Protein AF-A0A0W8F330-F1 (afdb_monomer)

Nearest PDB structures (foldseek):
  3wvh-assembly1_A  TM=6.861E-01  e=1.873E-01  Haemophilus influenzae Rd KW20
  5l20-assembly1_A  TM=4.641E-01  e=6.853E-01  Bacteroides thetaiotaomicron VPI-5482
  6nag-assembly1_A  TM=4.568E-01  e=8.882E-01  Bacteroides thetaiotaomicron VPI-5482
  6nag-assembly1_B  TM=4.661E-01  e=1.492E+00  Bacteroides thetaiotaomicron VPI-5482
  8uu7-assembly1_w  TM=2.864E-01  e=2.591E-01  Listeria innocua

Structure (mmCIF, N/CA/C/O backbone):
data_AF-A0A0W8F330-F1
#
_entry.id   AF-A0A0W8F330-F1
#
loop_
_atom_site.group_PDB
_atom_site.id
_atom_site.type_symbol
_atom_site.label_atom_id
_atom_site.label_alt_id
_atom_site.label_comp_id
_atom_site.label_asym_id
_atom_site.label_entity_id
_atom_site.label_seq_id
_atom_site.pdbx_PDB_ins_code
_atom_site.Cartn_x
_atom_site.Cartn_y
_atom_site.Cartn_z
_atom_site.occupancy
_atom_site.B_iso_or_equiv
_atom_site.auth_seq_id
_atom_site.auth_comp_id
_atom_site.auth_asym_id
_atom_site.auth_atom_id
_atom_site.pdbx_PDB_model_num
ATOM 1 N N . MET A 1 1 ? 2.812 -10.285 10.079 1.00 77.00 1 MET A N 1
ATOM 2 C CA . MET A 1 1 ? 1.571 -10.396 9.288 1.00 77.00 1 MET A CA 1
ATOM 3 C C . MET A 1 1 ? 1.704 -9.699 7.941 1.00 77.00 1 MET A C 1
ATOM 5 O O . MET A 1 1 ? 1.833 -10.434 6.983 1.00 77.00 1 MET A O 1
ATOM 9 N N . ALA A 1 2 ? 1.826 -8.367 7.829 1.00 83.81 2 ALA A N 1
ATOM 10 C CA . ALA A 1 2 ? 1.959 -7.702 6.513 1.00 83.81 2 ALA A CA 1
ATOM 11 C C . ALA A 1 2 ? 3.089 -8.250 5.606 1.00 83.81 2 ALA A C 1
ATOM 13 O O . ALA A 1 2 ? 2.834 -8.597 4.461 1.00 83.81 2 ALA A O 1
ATOM 14 N N . CYS A 1 3 ? 4.311 -8.449 6.127 1.00 86.12 3 CYS A N 1
ATOM 15 C CA . CYS A 1 3 ? 5.392 -9.081 5.348 1.00 86.12 3 CYS A CA 1
ATOM 16 C C . CYS A 1 3 ? 5.041 -10.495 4.865 1.00 86.12 3 CYS A C 1
ATOM 18 O O . CYS A 1 3 ? 5.525 -10.926 3.829 1.00 86.12 3 CYS A O 1
ATOM 20 N N . THR A 1 4 ? 4.251 -11.238 5.642 1.00 88.12 4 THR A N 1
ATOM 21 C CA . THR A 1 4 ? 3.849 -12.607 5.306 1.00 88.12 4 THR A CA 1
ATOM 22 C C . THR A 1 4 ? 2.883 -12.611 4.126 1.00 88.12 4 THR A C 1
ATOM 24 O O . THR A 1 4 ? 3.029 -13.469 3.268 1.00 88.12 4 THR A O 1
ATOM 27 N N . ILE A 1 5 ? 1.966 -11.638 4.055 1.00 88.25 5 ILE A N 1
ATOM 28 C CA . ILE A 1 5 ? 1.035 -11.463 2.926 1.00 88.25 5 ILE A CA 1
ATOM 29 C C . ILE A 1 5 ? 1.833 -11.280 1.630 1.00 88.25 5 ILE A C 1
ATOM 31 O O . ILE A 1 5 ? 1.703 -12.069 0.703 1.00 88.25 5 ILE A O 1
ATOM 35 N N . LEU A 1 6 ? 2.763 -10.321 1.620 1.00 88.06 6 LEU A N 1
ATOM 36 C CA . LEU A 1 6 ? 3.636 -10.063 0.470 1.00 88.06 6 LEU A CA 1
ATOM 37 C C . LEU A 1 6 ? 4.496 -11.284 0.103 1.00 88.06 6 LEU A C 1
ATOM 39 O O . LEU A 1 6 ? 4.592 -11.652 -1.064 1.00 88.06 6 LEU A O 1
ATOM 43 N N . ARG A 1 7 ? 5.080 -11.970 1.093 1.00 88.69 7 ARG A N 1
ATOM 44 C CA . ARG A 1 7 ? 5.882 -13.180 0.841 1.00 88.69 7 ARG A CA 1
ATOM 45 C C . ARG A 1 7 ? 5.071 -14.319 0.229 1.00 88.69 7 ARG A C 1
ATOM 47 O O . ARG A 1 7 ? 5.593 -15.015 -0.633 1.00 88.69 7 ARG A O 1
ATOM 54 N N . ARG A 1 8 ? 3.811 -14.507 0.639 1.00 87.25 8 ARG A N 1
ATOM 55 C CA . ARG A 1 8 ? 2.913 -15.514 0.041 1.00 87.25 8 ARG A CA 1
ATOM 56 C C . ARG A 1 8 ? 2.620 -15.222 -1.426 1.00 87.25 8 ARG A C 1
ATOM 58 O O . ARG A 1 8 ? 2.542 -16.146 -2.223 1.00 87.25 8 ARG A O 1
ATOM 65 N N . GLN A 1 9 ? 2.555 -13.947 -1.790 1.00 85.00 9 GLN A N 1
ATOM 66 C CA . GLN A 1 9 ? 2.408 -13.512 -3.179 1.00 85.00 9 GLN A CA 1
ATOM 67 C C . GLN A 1 9 ? 3.712 -13.614 -3.995 1.00 85.00 9 GLN A C 1
ATOM 69 O O . GLN A 1 9 ? 3.733 -13.326 -5.191 1.00 85.00 9 GLN A O 1
ATOM 74 N N . GLY A 1 10 ? 4.807 -14.074 -3.381 1.00 87.56 10 GLY A N 1
ATOM 75 C CA . GLY A 1 10 ? 6.103 -14.233 -4.036 1.00 87.56 10 GLY A CA 1
ATOM 76 C C . GLY A 1 10 ? 6.945 -12.959 -4.059 1.00 87.56 10 GLY A C 1
ATOM 77 O O . GLY A 1 10 ? 7.917 -12.895 -4.810 1.00 87.56 10 GLY A O 1
ATOM 78 N N . TYR A 1 11 ? 6.602 -11.951 -3.251 1.00 90.19 11 TYR A N 1
ATOM 79 C CA . TYR A 1 11 ? 7.462 -10.788 -3.069 1.00 90.19 11 TYR A CA 1
ATOM 80 C C . TYR A 1 11 ? 8.588 -11.087 -2.077 1.00 90.19 11 TYR A C 1
ATOM 82 O O . TYR A 1 11 ? 8.378 -11.620 -0.981 1.00 90.19 11 TYR A O 1
ATOM 90 N N . SER A 1 12 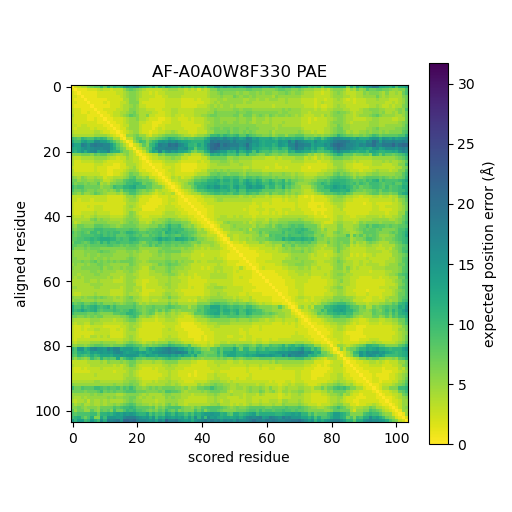? 9.784 -10.628 -2.418 1.00 91.06 12 SER A N 1
ATOM 91 C CA . SER A 1 12 ? 10.846 -10.387 -1.448 1.00 91.06 12 SER A CA 1
ATOM 92 C C . SER A 1 12 ? 10.555 -9.082 -0.708 1.00 91.06 12 SER A C 1
ATOM 94 O O . SER A 1 12 ? 10.070 -8.129 -1.308 1.00 91.06 12 SER A O 1
ATOM 96 N N . VAL A 1 13 ? 10.789 -9.037 0.610 1.00 92.00 13 VAL A N 1
ATOM 97 C CA . VAL A 1 13 ? 10.355 -7.916 1.467 1.00 92.00 13 VAL A CA 1
ATOM 98 C C . VAL A 1 13 ? 11.451 -7.514 2.442 1.00 92.00 13 VAL A C 1
ATOM 100 O O . VAL A 1 13 ? 11.901 -8.336 3.246 1.00 92.00 13 VAL A O 1
ATOM 103 N N . ILE A 1 14 ? 11.790 -6.227 2.445 1.00 89.94 14 ILE A N 1
ATOM 104 C CA . ILE A 1 14 ? 12.627 -5.563 3.444 1.00 89.94 14 ILE A CA 1
ATOM 105 C C . ILE A 1 14 ? 11.741 -4.686 4.328 1.00 89.94 14 ILE A C 1
ATOM 107 O O . ILE A 1 14 ? 10.834 -4.002 3.857 1.00 89.94 14 ILE A O 1
ATOM 111 N N . ARG A 1 15 ? 12.011 -4.695 5.635 1.00 87.56 15 ARG A N 1
ATOM 112 C CA . ARG A 1 15 ? 11.363 -3.804 6.598 1.00 87.56 15 ARG A CA 1
ATOM 113 C C . ARG A 1 15 ? 12.288 -2.642 6.923 1.00 87.56 15 ARG A C 1
ATOM 115 O O . ARG A 1 15 ? 13.428 -2.858 7.324 1.00 87.56 15 ARG A O 1
ATOM 122 N N . THR A 1 16 ? 11.786 -1.423 6.813 1.00 85.88 16 THR A N 1
ATOM 123 C CA . THR A 1 16 ? 12.489 -0.236 7.297 1.00 85.88 16 THR A CA 1
ATOM 124 C C . THR A 1 16 ? 12.397 -0.180 8.822 1.00 85.88 16 THR A C 1
ATOM 126 O O . THR A 1 16 ? 11.339 -0.375 9.421 1.00 85.88 16 THR A O 1
ATOM 129 N N . MET A 1 17 ? 13.536 0.043 9.481 1.00 70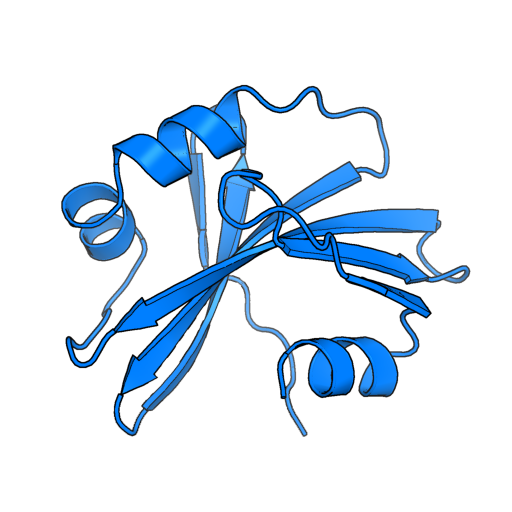.62 17 MET A N 1
ATOM 130 C CA . MET A 1 17 ? 13.624 0.038 10.948 1.00 70.62 17 MET A CA 1
ATOM 131 C C . MET A 1 17 ? 13.301 1.394 11.595 1.00 70.62 17 MET A C 1
ATOM 133 O O . MET A 1 17 ? 13.164 1.466 12.815 1.00 70.62 17 MET A O 1
ATOM 137 N N . ARG A 1 18 ? 13.176 2.481 10.819 1.00 66.12 18 ARG A N 1
ATOM 138 C CA . ARG A 1 18 ? 12.903 3.816 11.372 1.00 66.12 18 ARG A CA 1
ATOM 139 C C . ARG A 1 18 ? 11.404 4.042 11.557 1.00 66.12 18 ARG A C 1
ATOM 141 O O . ARG A 1 18 ? 10.663 4.121 10.583 1.00 66.12 18 ARG A O 1
ATOM 148 N N . TYR A 1 19 ? 10.994 4.244 12.809 1.00 53.50 19 TYR A N 1
ATOM 149 C CA . TYR A 1 19 ? 9.613 4.555 13.206 1.00 53.50 19 TYR A CA 1
ATOM 150 C C . TYR A 1 19 ? 9.037 5.834 12.570 1.00 53.50 19 TYR A C 1
ATOM 152 O O . TYR A 1 19 ? 7.823 5.981 12.527 1.00 53.50 19 TYR A O 1
ATOM 160 N N . SER A 1 20 ? 9.883 6.740 12.065 1.00 58.84 20 SER A N 1
ATOM 161 C CA . SER A 1 20 ? 9.468 7.977 11.388 1.00 58.84 20 SER A CA 1
ATOM 162 C C . SER A 1 20 ? 9.497 7.889 9.859 1.00 58.84 20 SER A C 1
ATOM 164 O O . SER A 1 20 ? 9.321 8.903 9.189 1.00 58.84 20 SER A O 1
ATOM 166 N N . SER A 1 21 ? 9.820 6.724 9.285 1.00 65.94 21 SER A N 1
ATOM 167 C CA . SER A 1 21 ? 9.847 6.594 7.829 1.00 65.94 21 SER A CA 1
ATOM 168 C C . SER A 1 21 ? 8.426 6.446 7.298 1.00 65.94 21 SER A C 1
ATOM 170 O O . SER A 1 21 ? 7.676 5.578 7.737 1.00 65.94 21 SER A O 1
ATOM 172 N N . ALA A 1 22 ? 8.067 7.285 6.324 1.00 78.62 22 ALA A N 1
ATOM 173 C CA . ALA A 1 22 ? 6.780 7.207 5.637 1.00 78.62 22 ALA A CA 1
ATOM 174 C C . ALA A 1 22 ? 6.564 5.847 4.949 1.00 78.62 22 ALA A C 1
ATOM 176 O O . ALA A 1 22 ? 5.441 5.512 4.615 1.00 78.62 22 ALA A O 1
ATOM 177 N N . ILE A 1 23 ? 7.600 5.026 4.776 1.00 87.25 23 ILE A N 1
ATOM 178 C CA . ILE A 1 23 ? 7.506 3.672 4.230 1.00 87.25 23 ILE A CA 1
ATOM 179 C C . ILE A 1 23 ? 7.950 2.682 5.295 1.00 87.25 23 ILE A C 1
ATOM 181 O O . ILE A 1 23 ? 9.046 2.825 5.821 1.00 87.25 23 ILE A O 1
ATOM 185 N N . HIS A 1 24 ? 7.127 1.672 5.584 1.00 88.56 24 HIS A N 1
ATOM 186 C CA . HIS A 1 24 ? 7.412 0.620 6.566 1.00 88.56 24 HIS A CA 1
ATOM 187 C C . HIS A 1 24 ? 7.949 -0.665 5.933 1.00 88.56 24 HIS A C 1
ATOM 189 O O . HIS A 1 24 ? 8.716 -1.390 6.572 1.00 88.56 24 HIS A O 1
ATOM 195 N N . LEU A 1 25 ? 7.532 -0.979 4.705 1.00 90.81 25 LEU A N 1
ATOM 196 C CA . LEU A 1 25 ? 8.039 -2.118 3.946 1.00 90.81 25 LEU A CA 1
ATOM 197 C C . LEU A 1 25 ? 8.396 -1.693 2.528 1.00 90.81 25 LEU A C 1
ATOM 199 O O . LEU A 1 25 ? 7.697 -0.894 1.913 1.00 90.81 25 LEU A O 1
ATOM 203 N N . VAL A 1 26 ? 9.455 -2.297 2.010 1.00 90.62 26 VAL A N 1
ATOM 204 C CA . VAL A 1 26 ? 9.810 -2.266 0.596 1.00 90.62 26 VAL A CA 1
ATOM 205 C C . VAL A 1 26 ? 9.740 -3.696 0.099 1.00 90.62 26 VAL A C 1
ATOM 207 O O . VAL A 1 26 ? 10.372 -4.577 0.684 1.00 90.62 26 VAL A O 1
ATOM 210 N N . ALA A 1 27 ? 8.958 -3.943 -0.940 1.00 91.94 27 ALA A N 1
ATOM 211 C CA . ALA A 1 27 ? 8.793 -5.266 -1.513 1.00 91.94 27 ALA A CA 1
ATOM 212 C C . ALA A 1 27 ? 9.031 -5.254 -3.019 1.00 91.94 27 ALA A C 1
ATOM 214 O O . ALA A 1 27 ? 8.795 -4.246 -3.669 1.00 91.94 27 ALA A O 1
ATOM 215 N N . TRP A 1 28 ? 9.520 -6.357 -3.571 1.00 92.12 28 TRP A N 1
ATOM 216 C CA . TRP A 1 28 ? 9.730 -6.511 -5.010 1.00 92.12 28 TRP A CA 1
ATOM 217 C C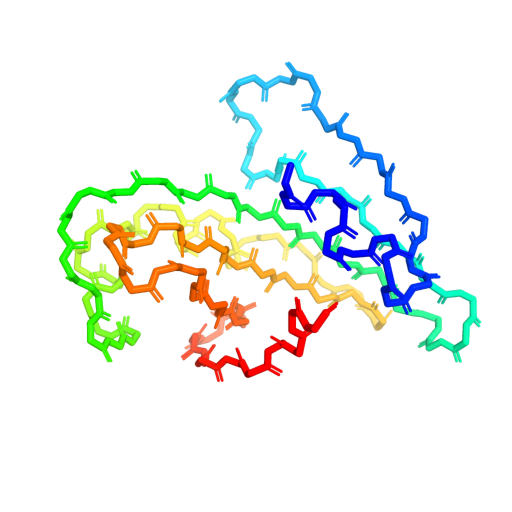 . TRP A 1 28 ? 9.496 -7.959 -5.429 1.00 92.12 28 TRP A C 1
ATOM 219 O O . TRP A 1 28 ? 9.700 -8.882 -4.637 1.00 92.12 28 TRP A O 1
ATOM 229 N N . CYS A 1 29 ? 9.027 -8.154 -6.658 1.00 86.25 29 CYS A N 1
ATOM 230 C CA . CYS A 1 29 ? 8.859 -9.470 -7.264 1.00 86.25 29 CYS A CA 1
ATOM 231 C C . CYS A 1 29 ? 9.478 -9.454 -8.661 1.00 86.25 29 CYS A C 1
ATOM 233 O O . CYS A 1 29 ? 9.190 -8.556 -9.455 1.00 86.25 29 CYS A O 1
ATOM 235 N N . ASP A 1 30 ? 10.290 -10.466 -8.967 1.00 79.50 30 ASP A N 1
ATOM 236 C CA . ASP A 1 30 ? 11.007 -10.561 -10.244 1.00 79.50 30 ASP A CA 1
ATOM 237 C C . ASP A 1 30 ? 10.065 -10.754 -11.440 1.00 79.50 30 ASP A C 1
ATOM 239 O O . ASP A 1 30 ? 10.433 -10.426 -12.561 1.00 79.50 30 ASP A O 1
ATOM 243 N N . ARG A 1 31 ? 8.840 -11.250 -11.209 1.00 81.19 31 ARG A N 1
ATOM 244 C CA . ARG A 1 31 ? 7.837 -11.477 -12.264 1.00 81.19 31 ARG A CA 1
ATOM 245 C C . ARG A 1 31 ? 7.262 -10.184 -12.832 1.00 81.1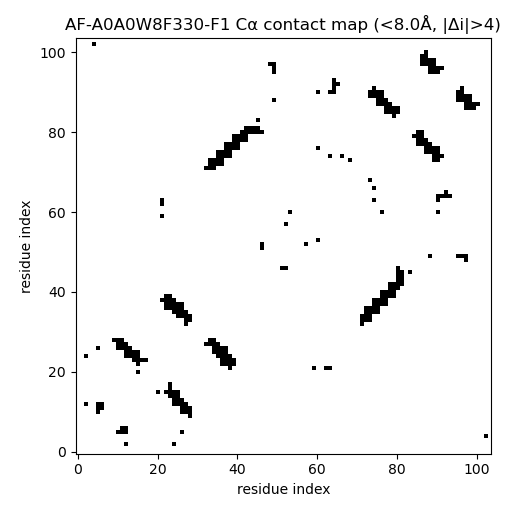9 31 ARG A C 1
ATOM 247 O O . ARG A 1 31 ? 7.059 -10.088 -14.035 1.00 81.19 31 ARG A O 1
ATOM 254 N N . ASP A 1 32 ? 7.019 -9.207 -11.964 1.00 76.81 32 ASP A N 1
ATOM 255 C CA . ASP A 1 32 ? 6.298 -7.986 -12.337 1.00 76.81 32 ASP A CA 1
ATOM 256 C C . ASP A 1 32 ? 7.241 -6.795 -12.531 1.00 76.81 32 ASP A C 1
ATOM 258 O O . ASP A 1 32 ? 6.788 -5.712 -12.894 1.00 76.81 32 ASP A O 1
ATOM 262 N N . HIS A 1 33 ? 8.536 -6.967 -12.226 1.00 79.19 33 HIS A N 1
ATOM 263 C CA . HIS A 1 33 ? 9.545 -5.901 -12.163 1.00 79.19 33 HIS A CA 1
ATOM 264 C C . HIS A 1 33 ? 9.078 -4.665 -11.370 1.00 79.19 33 HIS A C 1
ATOM 266 O O . HIS A 1 33 ? 9.531 -3.545 -11.602 1.00 79.19 33 HIS A O 1
ATOM 272 N N . ARG A 1 34 ? 8.157 -4.873 -10.420 1.00 84.19 34 ARG A N 1
ATOM 273 C CA . ARG A 1 34 ? 7.531 -3.818 -9.626 1.00 84.19 34 ARG A CA 1
ATOM 274 C C . ARG A 1 34 ? 8.089 -3.787 -8.214 1.0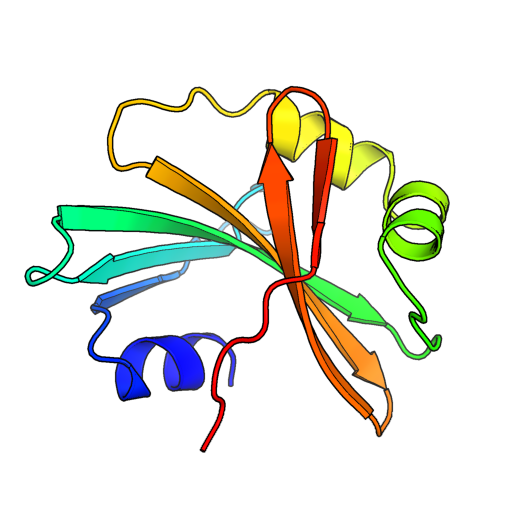0 84.19 34 ARG A C 1
ATOM 276 O O . ARG A 1 34 ? 8.175 -4.817 -7.542 1.00 84.19 34 ARG A O 1
ATOM 283 N N . ILE A 1 35 ? 8.403 -2.581 -7.757 1.00 90.12 35 ILE A N 1
ATOM 284 C CA . ILE A 1 35 ? 8.765 -2.273 -6.378 1.00 90.12 35 ILE A CA 1
ATOM 285 C C . ILE A 1 35 ? 7.539 -1.672 -5.690 1.00 90.12 35 ILE A C 1
ATOM 287 O O . ILE A 1 35 ? 6.958 -0.696 -6.159 1.00 90.12 35 ILE A O 1
ATOM 291 N N . LEU A 1 36 ? 7.157 -2.247 -4.557 1.00 91.44 36 LEU A N 1
ATOM 292 C CA . LEU A 1 36 ? 6.076 -1.785 -3.701 1.00 91.44 36 LEU A CA 1
ATOM 293 C C . LEU A 1 36 ? 6.654 -1.101 -2.466 1.00 91.44 36 LEU A C 1
ATOM 295 O O . LEU A 1 36 ? 7.332 -1.726 -1.646 1.00 91.44 36 LEU A O 1
ATOM 299 N N . PHE A 1 37 ? 6.333 0.174 -2.296 1.00 92.06 37 PHE A N 1
ATOM 300 C CA . PHE A 1 37 ? 6.546 0.892 -1.050 1.00 92.06 37 PHE A CA 1
ATOM 301 C C . PHE A 1 37 ? 5.266 0.877 -0.232 1.00 92.06 37 PHE A C 1
ATOM 303 O O . PHE A 1 37 ? 4.250 1.422 -0.646 1.00 92.06 37 PHE A O 1
ATOM 310 N N . VAL A 1 38 ? 5.313 0.259 0.943 1.00 91.75 38 VAL A N 1
ATOM 311 C CA . VAL A 1 38 ? 4.130 0.044 1.772 1.00 91.75 38 VAL A CA 1
ATOM 312 C C . VAL A 1 38 ? 4.249 0.825 3.071 1.00 91.75 38 VAL A C 1
ATOM 314 O O . VAL A 1 38 ? 5.136 0.573 3.893 1.00 91.75 38 VAL A O 1
ATOM 317 N N . HIS A 1 39 ? 3.313 1.740 3.289 1.00 92.25 39 HIS A N 1
ATOM 318 C CA . HIS A 1 39 ? 3.027 2.305 4.600 1.00 92.25 39 HIS A CA 1
ATOM 319 C C . HIS A 1 39 ? 1.977 1.458 5.307 1.00 92.25 39 HIS A C 1
ATOM 321 O O . HIS A 1 39 ? 1.060 0.936 4.682 1.00 92.25 39 HIS A O 1
ATOM 327 N N . ILE A 1 40 ? 2.095 1.322 6.625 1.00 90.25 40 ILE A N 1
ATOM 328 C CA . ILE A 1 40 ? 1.185 0.490 7.421 1.00 90.25 40 ILE A CA 1
ATOM 329 C C . ILE A 1 40 ? 0.597 1.327 8.541 1.00 90.25 40 ILE A C 1
ATOM 331 O O . ILE A 1 40 ? 1.334 1.775 9.419 1.00 90.25 40 ILE A O 1
ATOM 335 N N . ARG A 1 41 ? -0.729 1.429 8.569 1.00 89.62 41 ARG A N 1
ATOM 336 C CA . ARG A 1 41 ? -1.491 1.961 9.696 1.00 89.62 41 ARG A CA 1
ATOM 337 C C . ARG A 1 41 ? -2.319 0.867 10.350 1.00 89.62 41 ARG A C 1
ATOM 339 O O . ARG A 1 41 ? -2.715 -0.124 9.740 1.00 89.62 41 ARG A O 1
ATOM 346 N N . ARG A 1 42 ? -2.551 1.035 11.647 1.00 86.94 42 ARG A N 1
ATOM 347 C CA . ARG A 1 42 ? -3.429 0.172 12.436 1.00 86.94 42 ARG A CA 1
ATOM 348 C C . ARG A 1 42 ? -4.455 1.052 13.110 1.00 86.94 42 ARG A C 1
ATOM 350 O O . ARG A 1 42 ? -4.085 2.044 13.730 1.00 86.94 42 ARG A O 1
ATOM 357 N N . THR A 1 43 ? -5.715 0.666 13.013 1.00 84.88 43 THR A N 1
ATOM 358 C CA . THR A 1 43 ? -6.801 1.357 13.692 1.00 84.88 43 THR A CA 1
ATOM 359 C C . THR A 1 43 ? -7.816 0.365 14.233 1.00 84.88 43 THR A C 1
ATOM 361 O O . THR A 1 43 ? -7.930 -0.772 13.770 1.00 84.88 43 THR A O 1
ATOM 364 N N . ARG A 1 44 ? -8.541 0.808 15.258 1.00 80.44 44 ARG A N 1
ATOM 365 C CA . ARG A 1 44 ? -9.735 0.125 15.762 1.00 80.44 44 ARG A CA 1
ATOM 366 C C . ARG A 1 44 ? -11.012 0.654 15.107 1.00 80.44 44 ARG A C 1
ATOM 368 O O . ARG A 1 44 ? -12.045 0.016 15.251 1.00 80.44 44 ARG A O 1
ATOM 375 N N . GLN A 1 45 ? -10.938 1.797 14.421 1.00 80.50 45 GLN A N 1
ATOM 376 C CA . GLN A 1 45 ? -12.054 2.355 13.664 1.00 80.50 45 GLN A CA 1
ATOM 377 C C . GLN A 1 45 ? -12.272 1.558 12.379 1.00 80.50 45 GLN A C 1
ATOM 379 O O . GLN A 1 45 ? -11.320 1.057 11.774 1.00 80.50 45 GLN A O 1
ATOM 384 N N . GLU A 1 46 ? -13.530 1.439 11.973 1.00 78.00 46 GLU A N 1
ATOM 385 C CA . GLU A 1 46 ? -13.853 0.892 10.663 1.00 78.00 46 GLU A CA 1
ATOM 386 C C . GLU A 1 46 ? -13.472 1.898 9.578 1.00 78.00 46 GLU A C 1
ATOM 388 O O . GLU A 1 46 ? -13.655 3.101 9.741 1.00 78.00 46 GLU A O 1
ATOM 393 N N . ILE A 1 47 ? -12.926 1.380 8.482 1.00 80.56 47 ILE A N 1
ATOM 394 C CA . ILE A 1 47 ? -12.616 2.143 7.277 1.00 80.56 47 ILE A CA 1
ATOM 395 C C . ILE A 1 47 ? -13.526 1.598 6.184 1.00 80.56 47 ILE A C 1
ATOM 397 O O . ILE A 1 47 ? -13.419 0.418 5.826 1.00 80.56 47 ILE A O 1
ATOM 401 N N . ALA A 1 48 ? -14.458 2.426 5.717 1.00 78.50 48 ALA A N 1
ATOM 402 C CA . ALA A 1 48 ? -15.401 2.069 4.665 1.00 78.50 48 ALA A CA 1
ATOM 403 C C . ALA A 1 48 ? -14.817 2.323 3.272 1.00 78.50 48 ALA A C 1
ATOM 405 O O . ALA A 1 48 ? -15.179 1.615 2.338 1.00 78.50 48 ALA A O 1
ATOM 406 N N . GLY A 1 49 ? -13.895 3.281 3.138 1.00 82.19 49 GLY A N 1
ATOM 407 C CA . GLY A 1 49 ? -13.222 3.541 1.871 1.00 82.19 49 GLY A CA 1
ATOM 408 C C . GLY A 1 49 ? -12.166 4.640 1.934 1.00 82.19 49 GLY A C 1
ATOM 409 O O . GLY A 1 49 ? -11.744 5.091 3.001 1.00 82.19 49 GLY A O 1
ATOM 410 N N . SER A 1 50 ? -11.739 5.091 0.757 1.00 83.88 50 SER A N 1
ATOM 411 C CA . SER A 1 50 ? -10.651 6.060 0.596 1.00 83.88 50 SER A CA 1
ATOM 412 C C . SER A 1 50 ? -10.934 7.441 1.205 1.00 83.88 50 SER A C 1
ATOM 414 O O . SER A 1 50 ? -9.999 8.116 1.634 1.00 83.88 50 SER A O 1
ATOM 416 N N . ALA A 1 51 ? -12.202 7.857 1.292 1.00 85.50 51 ALA A N 1
ATOM 417 C CA . ALA A 1 51 ? -12.591 9.113 1.936 1.00 85.50 51 ALA A CA 1
ATOM 418 C C . ALA A 1 51 ? -12.268 9.113 3.441 1.00 85.50 51 ALA A C 1
ATOM 420 O O . ALA A 1 51 ? -11.707 10.084 3.950 1.00 85.50 51 ALA A O 1
ATOM 421 N N . ASP A 1 52 ? -12.523 7.999 4.132 1.00 86.12 52 ASP A N 1
ATOM 422 C CA . ASP A 1 52 ? -12.204 7.851 5.557 1.00 86.12 52 ASP A CA 1
ATOM 423 C C . ASP A 1 52 ? -10.692 7.864 5.780 1.00 86.12 52 ASP A C 1
ATOM 425 O O . ASP A 1 52 ? -10.191 8.492 6.712 1.00 86.12 52 ASP A O 1
ATOM 429 N N . VAL A 1 53 ? -9.946 7.222 4.874 1.00 86.31 53 VAL A N 1
ATOM 430 C CA . VAL A 1 53 ? -8.479 7.223 4.893 1.00 86.31 53 VAL A CA 1
ATOM 431 C C . VAL A 1 53 ? -7.933 8.643 4.762 1.00 86.31 53 VAL A C 1
ATOM 433 O O . VAL A 1 53 ? -7.037 9.028 5.511 1.00 86.31 53 VAL A O 1
ATOM 436 N N . LEU A 1 54 ? -8.490 9.437 3.844 1.00 86.62 54 LEU A N 1
ATOM 437 C CA . LEU A 1 54 ? -8.112 10.838 3.665 1.00 86.62 54 LEU A CA 1
ATOM 438 C C . LEU A 1 54 ? -8.493 11.704 4.868 1.00 86.62 54 LEU A C 1
ATOM 440 O O . LEU A 1 54 ? -7.753 12.631 5.183 1.00 86.62 54 LEU A O 1
ATOM 444 N N . SER A 1 55 ? -9.606 11.408 5.542 1.00 87.38 55 SER A N 1
ATOM 445 C CA . SER A 1 55 ? -10.029 12.141 6.738 1.00 87.38 55 SER A CA 1
ATOM 446 C C . SER A 1 55 ? -9.163 11.831 7.962 1.00 87.38 55 SER A C 1
ATOM 448 O O . SER A 1 55 ? -8.942 12.717 8.782 1.00 87.38 55 SER A O 1
ATOM 450 N N . LEU A 1 56 ? -8.699 10.587 8.115 1.00 86.81 56 LEU A N 1
ATOM 451 C CA . LEU A 1 56 ? -7.966 10.135 9.306 1.00 86.81 56 LEU A CA 1
ATOM 452 C C . LEU A 1 56 ? -6.446 10.268 9.170 1.00 86.81 56 LEU A C 1
ATOM 454 O O . LEU A 1 56 ? -5.761 10.517 10.160 1.00 86.81 56 LEU A O 1
ATOM 458 N N . TRP A 1 57 ? -5.916 10.100 7.958 1.00 89.25 57 TRP A N 1
ATOM 459 C CA . TRP A 1 57 ? -4.477 10.049 7.683 1.00 89.25 57 TRP A CA 1
ATOM 460 C C . TRP A 1 57 ? -4.078 10.979 6.540 1.00 89.25 57 TRP A C 1
ATOM 462 O O . TRP A 1 57 ? -3.233 10.640 5.711 1.00 89.25 57 TRP A O 1
ATOM 472 N N . GLN A 1 58 ? -4.679 12.171 6.488 1.00 88.12 58 GLN A N 1
ATOM 473 C CA . GLN A 1 58 ? -4.402 13.156 5.441 1.00 88.12 58 GLN A CA 1
ATOM 474 C C . GLN A 1 58 ? -2.902 13.454 5.296 1.00 88.12 58 GLN A C 1
ATOM 476 O O . GLN A 1 58 ? -2.401 13.550 4.176 1.00 88.12 58 GLN A O 1
ATOM 481 N N . GLU A 1 59 ? -2.190 13.596 6.417 1.00 87.06 59 GLU A N 1
ATOM 482 C CA . GLU A 1 59 ? -0.751 13.876 6.427 1.00 87.06 59 GLU A CA 1
ATOM 483 C C . GLU A 1 59 ? 0.061 12.705 5.877 1.00 87.06 59 GLU A C 1
ATOM 485 O O . GLU A 1 59 ? 0.922 12.919 5.029 1.00 87.06 59 GLU A O 1
ATOM 490 N N . ASP A 1 60 ? -0.269 11.468 6.260 1.00 88.06 60 ASP A N 1
ATOM 491 C CA . ASP A 1 60 ? 0.407 10.289 5.715 1.00 88.06 60 ASP A CA 1
ATOM 492 C C . ASP A 1 60 ? 0.177 10.188 4.211 1.00 88.06 60 ASP A C 1
ATOM 494 O O . ASP A 1 60 ? 1.122 10.000 3.452 1.00 88.06 60 ASP A O 1
ATOM 498 N N . VAL A 1 61 ? -1.067 10.361 3.751 1.00 88.88 61 VAL A N 1
ATOM 499 C CA . VAL A 1 61 ? -1.379 10.325 2.317 1.00 88.88 61 VAL A CA 1
ATOM 500 C C . VAL A 1 61 ? -0.642 11.441 1.577 1.00 88.88 61 VAL A C 1
ATOM 502 O O . VAL A 1 61 ? -0.136 11.201 0.482 1.00 88.88 61 VAL A O 1
ATOM 505 N N . ARG A 1 62 ? -0.520 12.638 2.164 1.00 89.38 62 ARG A N 1
ATOM 506 C CA . ARG A 1 62 ? 0.278 13.733 1.593 1.00 89.38 62 ARG A CA 1
ATOM 507 C C . ARG A 1 62 ? 1.751 13.339 1.473 1.00 89.38 62 ARG A C 1
ATOM 509 O O . ARG A 1 62 ? 2.295 13.427 0.378 1.00 89.38 62 ARG A O 1
ATOM 516 N N . SER A 1 63 ? 2.364 12.814 2.532 1.00 88.50 63 SER A N 1
ATOM 517 C CA . SER A 1 63 ? 3.755 12.347 2.488 1.00 88.50 63 SER A CA 1
ATOM 518 C C . SER A 1 63 ? 3.960 11.204 1.488 1.00 88.50 63 SER A C 1
ATOM 520 O O . SER A 1 63 ? 4.965 11.169 0.787 1.00 88.50 63 SER A O 1
ATOM 522 N N . LEU A 1 64 ? 2.999 10.286 1.358 1.00 89.69 64 LEU A N 1
ATOM 523 C CA . LEU A 1 64 ? 3.047 9.197 0.375 1.00 89.69 64 LEU A CA 1
ATOM 524 C C . LEU A 1 64 ? 2.872 9.688 -1.068 1.00 89.69 64 LEU A C 1
ATOM 526 O O . LEU A 1 64 ? 3.366 9.060 -2.009 1.00 89.69 64 LEU A O 1
ATOM 530 N N . ARG A 1 65 ? 2.174 10.808 -1.279 1.00 90.00 65 ARG A N 1
ATOM 531 C CA . ARG A 1 65 ? 2.056 11.448 -2.597 1.00 90.00 65 ARG A CA 1
ATOM 532 C C . ARG A 1 65 ? 3.370 12.053 -3.062 1.00 90.00 65 ARG A C 1
ATOM 534 O O . ARG A 1 65 ? 3.669 11.930 -4.247 1.00 90.00 65 ARG A O 1
ATOM 541 N N . GLU A 1 66 ? 4.134 12.625 -2.138 1.00 88.00 66 GLU A N 1
ATOM 542 C CA . GLU A 1 66 ? 5.424 13.281 -2.390 1.00 88.00 66 GLU A CA 1
ATOM 543 C C . GLU A 1 66 ? 6.555 12.306 -2.739 1.00 88.00 66 GLU A C 1
ATOM 545 O O . GLU A 1 66 ? 7.586 12.729 -3.258 1.00 88.00 66 GLU A O 1
ATOM 550 N N . ILE A 1 67 ? 6.373 11.003 -2.500 1.00 85.44 67 ILE A N 1
ATOM 551 C CA . ILE A 1 67 ? 7.368 9.990 -2.860 1.00 85.44 67 ILE A CA 1
ATOM 552 C C . ILE A 1 67 ? 7.550 9.975 -4.387 1.00 85.44 67 ILE A C 1
ATOM 554 O O . ILE A 1 67 ? 6.579 9.715 -5.111 1.00 85.44 67 ILE A O 1
ATOM 558 N N . PRO A 1 68 ? 8.779 10.206 -4.893 1.00 81.81 68 PRO A N 1
ATOM 559 C CA . PRO A 1 68 ? 9.071 10.112 -6.315 1.00 81.81 68 PRO A CA 1
ATOM 560 C C . PRO A 1 68 ? 8.756 8.709 -6.834 1.00 81.81 68 PRO A C 1
ATOM 562 O O . PRO A 1 68 ? 9.217 7.710 -6.279 1.00 81.81 68 PRO A O 1
ATOM 565 N N . ARG A 1 69 ? 7.963 8.636 -7.904 1.00 80.88 69 ARG A N 1
ATOM 566 C CA . ARG A 1 69 ? 7.607 7.380 -8.569 1.00 80.88 69 ARG A CA 1
ATOM 567 C C . ARG A 1 69 ? 8.340 7.319 -9.903 1.00 80.88 69 ARG A C 1
ATOM 569 O O . ARG A 1 69 ? 8.154 8.194 -10.746 1.00 80.88 69 ARG A O 1
ATOM 576 N N . TRP A 1 70 ? 9.166 6.298 -10.079 1.00 80.75 70 TRP A N 1
ATOM 577 C CA . TRP A 1 70 ? 9.660 5.890 -11.392 1.00 80.75 70 TRP A CA 1
ATOM 578 C C . TRP A 1 70 ? 8.781 4.767 -11.938 1.00 80.75 70 TRP A C 1
ATOM 580 O O . TRP A 1 70 ? 7.961 4.200 -11.210 1.00 80.75 70 TRP A O 1
ATOM 590 N N . GLU A 1 71 ? 8.936 4.455 -13.220 1.00 80.62 71 GLU A N 1
ATOM 591 C CA . GLU A 1 71 ? 8.243 3.325 -13.829 1.00 80.62 71 GLU A CA 1
ATOM 592 C C . GLU A 1 71 ? 8.541 2.038 -13.041 1.00 80.62 71 GLU A C 1
ATOM 594 O O . GLU A 1 71 ? 9.682 1.773 -12.663 1.00 80.62 71 GLU A O 1
ATOM 599 N N . GLY A 1 72 ? 7.491 1.283 -12.710 1.00 83.88 72 GLY A N 1
ATOM 600 C CA . GLY A 1 72 ? 7.596 0.089 -11.869 1.00 83.88 72 GLY A CA 1
ATOM 601 C C . GLY A 1 72 ? 7.546 0.335 -10.354 1.00 83.88 72 GLY A C 1
ATOM 602 O O . GLY A 1 72 ? 7.569 -0.635 -9.604 1.00 83.88 72 GLY A O 1
ATOM 603 N N . ILE A 1 73 ? 7.425 1.575 -9.863 1.00 88.12 73 ILE A N 1
ATOM 604 C CA . ILE A 1 73 ? 7.252 1.850 -8.423 1.00 88.12 73 ILE A CA 1
ATOM 605 C C . ILE A 1 73 ? 5.782 2.128 -8.100 1.00 88.12 73 ILE A C 1
ATOM 607 O O . ILE A 1 73 ? 5.207 3.099 -8.594 1.00 88.12 73 ILE A O 1
ATOM 611 N N . ALA A 1 74 ? 5.198 1.336 -7.199 1.00 90.56 74 ALA A N 1
ATOM 612 C CA . ALA A 1 74 ? 3.887 1.614 -6.619 1.00 90.56 74 ALA A CA 1
ATOM 613 C C . ALA A 1 74 ? 4.001 1.928 -5.124 1.00 90.56 74 ALA A C 1
ATOM 615 O O . ALA A 1 74 ? 4.819 1.358 -4.400 1.00 90.56 74 ALA A O 1
ATOM 616 N N . VAL A 1 75 ? 3.158 2.847 -4.657 1.00 92.31 75 VAL A N 1
ATOM 617 C CA . VAL A 1 75 ? 3.095 3.258 -3.252 1.00 92.31 75 VAL A CA 1
ATOM 618 C C . VAL A 1 75 ? 1.741 2.851 -2.708 1.00 92.31 75 VAL A C 1
ATOM 620 O O . VAL A 1 75 ? 0.715 3.249 -3.250 1.00 92.31 75 VAL A O 1
ATOM 623 N N . GLN A 1 76 ? 1.729 2.074 -1.634 1.00 93.44 76 GLN A N 1
ATOM 624 C CA . GLN A 1 76 ? 0.512 1.565 -1.028 1.00 93.44 76 GLN A CA 1
ATOM 625 C C . GLN A 1 76 ? 0.426 1.926 0.453 1.00 93.44 76 GLN A C 1
ATOM 627 O O . GLN A 1 76 ? 1.413 1.924 1.188 1.00 93.44 76 GLN A O 1
ATOM 632 N N . LEU A 1 77 ? -0.790 2.207 0.898 1.00 93.00 77 LEU A N 1
ATOM 633 C CA . LEU A 1 77 ? -1.171 2.392 2.283 1.00 93.00 77 LEU A CA 1
ATOM 634 C C . LEU A 1 77 ? -2.012 1.194 2.715 1.00 93.00 77 LEU A C 1
ATOM 636 O O . LEU A 1 77 ? -3.106 0.958 2.211 1.00 93.00 77 LEU A O 1
ATOM 640 N N . TRP A 1 78 ? -1.484 0.418 3.648 1.00 92.75 78 TRP A N 1
ATOM 641 C CA . TRP A 1 78 ? -2.143 -0.758 4.191 1.00 92.75 78 TRP A CA 1
ATOM 642 C C . TRP A 1 78 ? -2.703 -0.418 5.560 1.00 92.75 78 TRP A C 1
ATOM 644 O O . TRP A 1 78 ? -1.968 -0.009 6.462 1.00 92.75 78 TRP A O 1
ATOM 654 N N . VAL A 1 79 ? -4.003 -0.613 5.734 1.00 90.38 79 VAL A N 1
ATOM 655 C CA . VAL A 1 79 ? -4.694 -0.319 6.982 1.00 90.38 79 VAL A CA 1
ATOM 656 C C . VAL A 1 79 ? -5.221 -1.611 7.572 1.00 90.38 79 VAL A C 1
ATOM 658 O O . VAL A 1 79 ? -6.038 -2.302 6.975 1.00 90.38 79 VAL A O 1
ATOM 661 N N . HIS A 1 80 ? -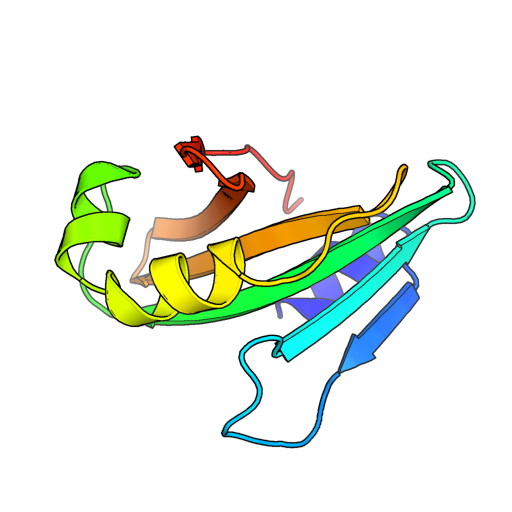4.774 -1.937 8.777 1.00 87.25 80 HIS A N 1
ATOM 662 C CA . HIS A 1 80 ? -5.401 -2.992 9.560 1.00 87.25 80 HIS A CA 1
ATOM 663 C C . HIS A 1 80 ? -6.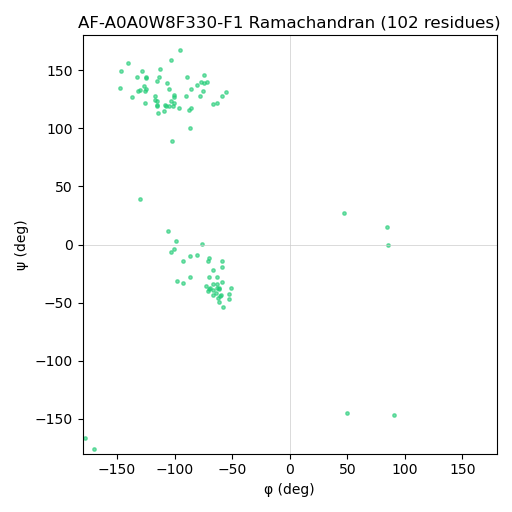568 -2.388 10.348 1.00 87.25 80 HIS A C 1
ATOM 665 O O . HIS A 1 80 ? -6.338 -1.729 11.369 1.00 87.25 80 HIS A O 1
ATOM 671 N N . ALA A 1 81 ? -7.790 -2.577 9.847 1.00 80.25 81 ALA A N 1
ATOM 672 C CA . ALA A 1 81 ? -9.019 -1.984 10.366 1.00 80.25 81 ALA A CA 1
ATOM 673 C C . ALA A 1 81 ? -9.813 -3.014 11.187 1.00 80.25 81 ALA A C 1
ATOM 675 O O . ALA A 1 81 ? -10.662 -3.737 10.664 1.00 80.25 81 ALA A O 1
ATOM 676 N N . GLY A 1 82 ? -9.528 -3.078 12.493 1.00 69.00 82 GLY A N 1
ATOM 677 C CA . GLY A 1 82 ? -10.319 -3.856 13.457 1.00 69.00 82 GLY A CA 1
ATOM 678 C C . GLY A 1 82 ? -10.614 -5.317 13.042 1.00 69.00 82 GLY A C 1
ATOM 679 O O . GLY A 1 82 ? -9.762 -5.959 12.426 1.00 69.00 82 GLY A O 1
ATOM 680 N N . PRO A 1 83 ? -11.794 -5.874 13.388 1.00 65.31 83 PRO A N 1
ATOM 681 C CA . PRO A 1 83 ? -12.141 -7.273 13.111 1.00 65.31 83 PRO A CA 1
ATOM 682 C C . PRO A 1 83 ? -12.368 -7.585 11.621 1.00 65.31 83 PRO A C 1
ATOM 684 O O . PRO A 1 83 ? -12.424 -8.757 11.264 1.00 65.31 83 PRO A O 1
ATOM 687 N N . ARG A 1 84 ? -12.472 -6.570 10.746 1.00 68.50 84 ARG A N 1
ATOM 688 C CA . ARG A 1 84 ? -12.640 -6.756 9.292 1.00 68.50 84 ARG A CA 1
ATOM 689 C C . ARG A 1 84 ? -11.329 -7.061 8.557 1.00 68.50 84 ARG A C 1
ATOM 691 O O . ARG A 1 84 ? -11.370 -7.435 7.392 1.00 68.50 84 ARG A O 1
ATOM 698 N N . GLY A 1 85 ? -10.180 -6.941 9.227 1.00 81.62 85 GLY A N 1
ATOM 699 C CA . GLY A 1 85 ? -8.885 -7.354 8.687 1.00 81.62 85 GLY A CA 1
ATOM 700 C C . GLY A 1 85 ? -8.135 -6.255 7.929 1.00 81.62 85 GLY A C 1
ATOM 701 O O . GLY A 1 85 ? -8.150 -5.082 8.315 1.00 81.62 85 GLY A O 1
ATOM 702 N N . TRP A 1 86 ? -7.386 -6.656 6.900 1.00 87.94 86 TRP A N 1
ATOM 703 C CA . TRP A 1 86 ? -6.539 -5.762 6.109 1.00 87.94 86 TRP A CA 1
ATOM 704 C C . TRP A 1 86 ? -7.328 -5.096 4.983 1.00 87.94 86 TRP A C 1
ATOM 706 O O . TRP A 1 86 ? -8.046 -5.757 4.243 1.00 87.94 86 TRP A O 1
ATOM 716 N N . ARG A 1 87 ? -7.138 -3.786 4.846 1.00 89.44 87 ARG A N 1
ATOM 717 C CA . ARG A 1 87 ? -7.563 -2.967 3.713 1.00 89.44 87 ARG A CA 1
ATOM 718 C C . ARG A 1 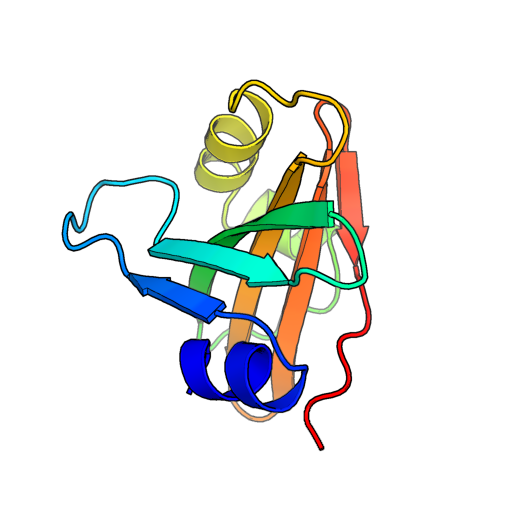87 ? -6.323 -2.423 3.028 1.00 89.44 87 ARG A C 1
ATOM 720 O O . ARG A 1 87 ? -5.370 -2.025 3.709 1.00 89.44 87 ARG A O 1
ATOM 727 N N . PHE A 1 88 ? -6.339 -2.377 1.707 1.00 91.44 88 PHE A N 1
ATOM 728 C CA . PHE A 1 88 ? -5.183 -1.966 0.927 1.00 91.44 88 PHE A CA 1
ATOM 729 C C . PHE A 1 88 ? -5.581 -0.828 0.004 1.00 91.44 88 PHE A C 1
ATOM 731 O O . PHE A 1 88 ? -6.614 -0.870 -0.654 1.00 91.44 88 PHE A O 1
ATOM 738 N N . PHE A 1 89 ? -4.755 0.207 -0.026 1.00 92.56 89 PHE A N 1
ATOM 739 C CA . PHE A 1 89 ? -4.988 1.371 -0.859 1.00 92.56 89 PHE A CA 1
ATOM 740 C C . PHE A 1 89 ? -3.730 1.684 -1.646 1.00 92.56 89 PHE A C 1
ATOM 742 O O . PHE A 1 89 ? -2.644 1.749 -1.075 1.00 92.56 89 PHE A O 1
ATOM 749 N N . GLU A 1 90 ? -3.861 1.917 -2.942 1.00 93.00 90 GLU A N 1
ATOM 750 C CA . GLU A 1 90 ? -2.790 2.454 -3.764 1.00 93.00 90 GLU A CA 1
ATOM 751 C C . GLU A 1 90 ? -2.861 3.979 -3.768 1.00 93.00 90 GLU A C 1
ATOM 753 O O . GLU A 1 90 ? -3.910 4.579 -4.007 1.00 93.00 90 GLU A O 1
ATOM 758 N N . VAL A 1 91 ? -1.736 4.617 -3.452 1.00 92.31 91 VAL A N 1
ATOM 759 C CA . VAL A 1 91 ? -1.612 6.069 -3.381 1.00 92.31 91 VAL A CA 1
ATOM 760 C C . VAL A 1 91 ? -0.933 6.558 -4.652 1.00 92.31 91 VAL A C 1
ATOM 762 O O . VAL A 1 91 ? 0.233 6.251 -4.915 1.00 92.31 91 VAL A O 1
ATOM 765 N N . TYR A 1 92 ? -1.646 7.394 -5.396 1.00 89.50 92 TYR A N 1
ATOM 766 C CA . TYR A 1 92 ? -1.169 8.079 -6.595 1.00 89.50 92 TYR A CA 1
ATOM 767 C C . TYR A 1 92 ? -0.851 9.541 -6.278 1.00 89.50 92 TYR A C 1
ATOM 769 O O . TYR A 1 92 ? -1.433 10.083 -5.338 1.00 89.50 92 TYR A O 1
ATOM 777 N N . PRO A 1 93 ? -0.016 10.234 -7.077 1.00 85.38 93 PRO A N 1
ATOM 778 C CA . PRO A 1 93 ? 0.262 11.658 -6.867 1.00 85.38 93 PRO A CA 1
ATOM 779 C C . PRO A 1 93 ? -1.013 12.510 -6.742 1.00 85.38 93 PRO A C 1
ATOM 781 O O . PRO A 1 93 ? -1.081 13.422 -5.923 1.00 85.38 93 PRO A O 1
ATOM 784 N N . CYS A 1 94 ? -2.046 12.177 -7.520 1.00 85.19 94 CYS A N 1
ATOM 785 C CA . CYS A 1 94 ? -3.311 12.907 -7.591 1.00 85.19 94 CYS A CA 1
ATOM 786 C C . CYS A 1 94 ? -4.462 12.274 -6.792 1.00 85.19 94 CYS A C 1
ATOM 788 O O . CYS A 1 94 ? -5.544 12.852 -6.733 1.00 85.19 94 CYS A O 1
ATOM 790 N N . GLY A 1 95 ? -4.276 11.101 -6.179 1.00 86.56 95 GLY A N 1
ATOM 791 C CA . GLY A 1 95 ? -5.418 10.320 -5.711 1.00 86.56 95 GLY A CA 1
ATOM 792 C C . GLY A 1 95 ? -5.062 9.137 -4.829 1.00 86.56 95 GLY A C 1
ATOM 793 O O . GLY A 1 95 ? -3.917 8.940 -4.433 1.00 86.56 95 GLY A O 1
ATOM 794 N N . ILE A 1 96 ? -6.084 8.378 -4.472 1.00 92.44 96 ILE A N 1
ATOM 795 C CA . ILE A 1 96 ? -5.963 7.132 -3.725 1.00 92.44 96 ILE A CA 1
ATOM 796 C C . ILE A 1 96 ? -7.086 6.209 -4.194 1.00 92.44 96 ILE A C 1
ATOM 798 O O . ILE A 1 96 ? -8.224 6.657 -4.345 1.00 92.44 96 ILE A O 1
ATOM 802 N N . ALA A 1 97 ? -6.759 4.950 -4.448 1.00 90.56 97 ALA A N 1
ATOM 803 C CA . ALA A 1 97 ? -7.711 3.926 -4.855 1.00 90.56 97 ALA A CA 1
ATOM 804 C C . ALA A 1 97 ? -7.620 2.742 -3.896 1.00 90.56 97 ALA A C 1
ATOM 806 O O . ALA A 1 97 ? -6.535 2.419 -3.422 1.00 90.56 97 ALA A O 1
ATOM 807 N N . GLU A 1 98 ? -8.747 2.109 -3.587 1.00 90.00 98 GLU A N 1
ATOM 808 C CA . GLU A 1 98 ? -8.736 0.825 -2.883 1.00 90.00 98 GLU A CA 1
ATOM 809 C C . GLU A 1 98 ? -8.304 -0.271 -3.860 1.00 90.00 98 GLU A C 1
ATOM 811 O O . GLU A 1 98 ? -8.681 -0.246 -5.033 1.00 90.00 98 GLU A O 1
ATOM 816 N N . VAL A 1 99 ? -7.473 -1.194 -3.384 1.00 89.12 99 VAL A N 1
ATOM 817 C CA . VAL A 1 99 ? -6.994 -2.336 -4.161 1.00 89.12 99 VAL A CA 1
ATOM 818 C C . VAL A 1 99 ? -7.274 -3.613 -3.388 1.00 89.12 99 VAL A C 1
ATOM 820 O O . VAL A 1 99 ? -7.031 -3.689 -2.184 1.00 89.12 99 VAL A O 1
ATOM 823 N N . ASP A 1 100 ? -7.765 -4.632 -4.083 1.00 81.25 100 ASP A N 1
ATOM 824 C CA . ASP A 1 100 ? -7.961 -5.947 -3.489 1.00 81.25 100 ASP A CA 1
ATOM 825 C C . ASP A 1 100 ? -6.675 -6.756 -3.627 1.00 81.25 100 ASP A C 1
ATOM 827 O O . ASP A 1 100 ? -6.207 -7.061 -4.724 1.00 81.25 100 ASP A O 1
ATOM 831 N N . ILE A 1 101 ? -6.078 -7.084 -2.485 1.00 80.31 101 ILE A N 1
ATOM 832 C CA . ILE A 1 101 ? -4.908 -7.953 -2.398 1.00 80.31 101 ILE A CA 1
ATOM 833 C C . ILE A 1 101 ? -5.394 -9.268 -1.810 1.00 80.31 101 ILE A C 1
ATOM 835 O O . ILE A 1 101 ? -5.900 -9.288 -0.690 1.00 80.31 101 ILE A O 1
ATOM 839 N N . ASP A 1 102 ? -5.238 -10.359 -2.558 1.00 66.62 102 ASP A N 1
ATOM 840 C CA . ASP A 1 102 ? -5.626 -11.682 -2.076 1.00 66.62 102 ASP A CA 1
ATOM 841 C C . ASP A 1 102 ? -4.723 -12.104 -0.904 1.00 66.62 102 ASP A C 1
ATOM 843 O O . ASP A 1 102 ? -3.492 -12.139 -1.021 1.00 66.62 102 ASP A O 1
ATOM 847 N N . VAL A 1 103 ? -5.347 -12.366 0.247 1.00 61.59 103 VAL A N 1
ATOM 848 C CA . VAL A 1 103 ? -4.682 -12.665 1.527 1.00 61.59 103 VAL A CA 1
ATOM 849 C C . VAL A 1 103 ? -4.784 -14.154 1.894 1.00 61.59 103 VAL A C 1
ATOM 851 O O . VAL A 1 103 ? -4.476 -14.506 3.035 1.00 61.59 103 VAL A O 1
ATOM 854 N N . ALA A 1 104 ? -5.216 -15.017 0.962 1.00 49.91 104 ALA A N 1
ATOM 855 C CA . ALA A 1 104 ? -5.361 -16.464 1.170 1.00 49.91 104 ALA A CA 1
ATOM 856 C C . ALA A 1 104 ? -4.160 -17.130 1.893 1.00 49.91 104 ALA A C 1
ATOM 858 O O . ALA A 1 104 ? -2.970 -16.800 1.642 1.00 49.91 104 ALA A O 1
#

Secondary structure (DSSP, 8-state):
-HHHHHHHTT-EEEE---TT-S-SEEEEETTTTEEEEEEEEEESS---SHHHHHHH-HHHHHHHHHS---TTEEEEEEEEEGGG-EEEEEEETTEEEEE-----

Foldseek 3Di:
DVCVLLVVVV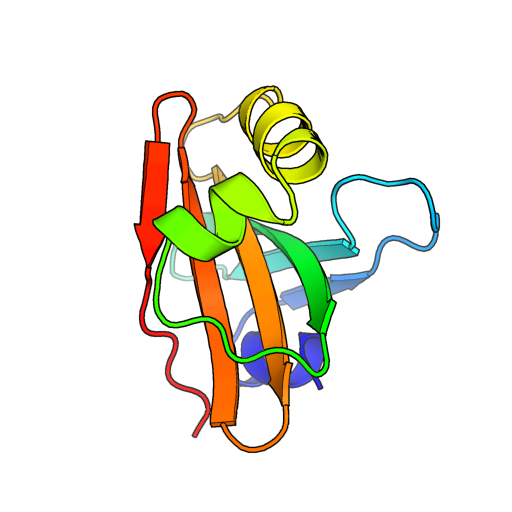WDKDADPDPPDLFGIWIDHPVQLAIEGEDEEEDQADDPFDVVCCVPPVVSLQVQLPPDDDPRYWYKYWYQHHPVGIWIWTRYNVDIHTDDRDRD

Solvent-accessible surface area (backbone atoms only — not comparable to full-atom values): 6066 Å² total; per-residue (Å²): 107,73,69,55,50,45,41,74,75,59,28,51,74,48,71,54,87,55,92,85,47,82,45,41,32,42,32,37,29,89,88,72,66,33,38,38,39,30,24,76,51,77,44,77,57,84,71,90,48,64,68,52,48,49,72,75,37,44,67,59,54,50,58,54,32,69,53,88,70,56,94,48,50,46,39,32,44,34,35,38,28,46,96,80,39,81,44,41,28,41,45,41,79,90,49,66,44,78,46,92,72,89,74,129

Sequence (104 aa):
MACTILRRQGYSVIRTMRYSSAIHLVAWCDRDHRILFVHIRRTRQEIAGSADVLSLWQEDVRSLREIPRWEGIAVQLWVHAGPRGWRFFEVYPCGIAEVDIDVA

pLDDT: mean 84.41, std 8.59, range [49.91, 93.44]

Radius of gyration: 13.01 Å; Cα contacts (8 Å, |Δi|>4): 172; chains: 1; bounding box: 29×30×30 Å

Organism: NCBI:txid938273

Mean predicted aligned error: 5.42 Å